Protein AF-A0A496TVG9-F1 (afdb_monomer_lite)

pLDDT: mean 87.8, std 13.19, range [44.56, 98.5]

Sequence (73 aa):
EITRPSMGSEDFSYYLQKVKGSFFRLGTGKSEKGAAEYWHSSRYDVDESALSVGAGFMAYLAYCYLNLADSSN

Secondary structure (DSSP, 8-state):
--SS------TTHHHHTTS-----PPP----SSSPPPPTT-TT----THHHHHHHHHHHHHHHHHHHHHHTT-

Structure (mmCIF, N/CA/C/O backbone):
data_AF-A0A496TVG9-F1
#
_entry.id   AF-A0A496TVG9-F1
#
loop_
_atom_site.group_PDB
_atom_site.id
_atom_site.type_symbol
_atom_site.label_atom_id
_atom_site.label_alt_id
_atom_site.label_comp_id
_atom_site.label_asym_id
_atom_site.label_entity_id
_atom_site.label_seq_id
_atom_site.pdbx_PDB_ins_code
_atom_site.Cartn_x
_atom_site.Cartn_y
_atom_site.Cartn_z
_atom_site.occupancy
_atom_site.B_iso_or_equiv
_atom_site.auth_seq_id
_atom_site.auth_comp_id
_atom_site.auth_asym_id
_atom_site.auth_atom_id
_atom_site.pdbx_PDB_model_num
ATOM 1 N N . GLU A 1 1 ? 8.922 5.884 7.779 1.00 67.19 1 GLU A N 1
ATOM 2 C CA . GLU A 1 1 ? 8.312 7.063 7.127 1.00 67.19 1 GLU A CA 1
ATOM 3 C C . GLU A 1 1 ? 8.923 7.244 5.739 1.00 67.19 1 GLU A C 1
ATOM 5 O O . GLU A 1 1 ? 10.085 6.887 5.564 1.00 67.19 1 GLU A O 1
ATOM 10 N N . ILE A 1 2 ? 8.158 7.708 4.745 1.00 83.00 2 ILE A N 1
ATOM 11 C CA . ILE A 1 2 ? 8.697 7.993 3.403 1.00 83.00 2 ILE A CA 1
ATOM 12 C C . ILE A 1 2 ? 9.601 9.229 3.464 1.00 83.00 2 ILE A C 1
ATOM 14 O O . ILE A 1 2 ? 9.150 10.300 3.849 1.00 83.00 2 ILE A O 1
ATOM 18 N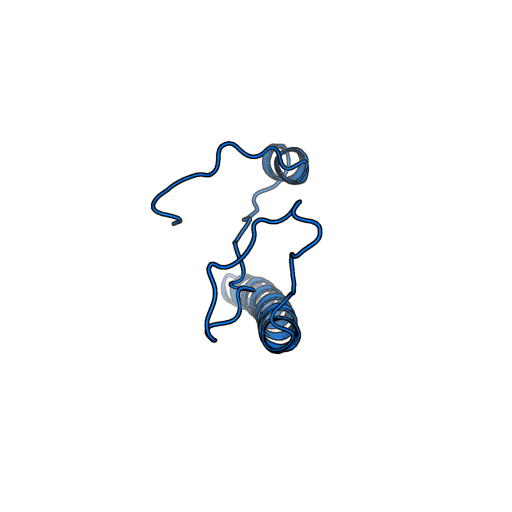 N . THR A 1 3 ? 10.861 9.099 3.043 1.00 87.00 3 THR A N 1
ATOM 19 C CA . THR A 1 3 ? 11.861 10.185 3.117 1.00 87.00 3 THR A CA 1
ATOM 20 C C . THR A 1 3 ? 11.526 11.383 2.231 1.00 87.00 3 THR A C 1
ATOM 22 O O . THR A 1 3 ? 11.939 12.502 2.523 1.00 87.00 3 THR A O 1
ATOM 25 N N . ARG A 1 4 ? 10.768 11.162 1.150 1.00 89.31 4 ARG A N 1
ATOM 26 C CA . ARG A 1 4 ? 10.287 12.211 0.247 1.00 89.31 4 ARG A CA 1
ATOM 27 C C . ARG A 1 4 ? 8.769 12.105 0.056 1.00 89.31 4 ARG A C 1
ATOM 29 O O . ARG A 1 4 ? 8.311 11.195 -0.654 1.00 89.31 4 ARG A O 1
ATOM 36 N N . PRO A 1 5 ? 7.984 13.019 0.655 1.00 90.38 5 PRO A N 1
ATOM 37 C CA . PRO A 1 5 ? 6.554 13.136 0.385 1.00 90.38 5 PRO A CA 1
ATOM 38 C C . PRO A 1 5 ? 6.279 13.341 -1.113 1.00 90.38 5 PRO A C 1
ATOM 40 O O . PRO A 1 5 ? 7.124 13.851 -1.848 1.00 90.38 5 PRO A O 1
ATOM 43 N N . SER A 1 6 ? 5.107 12.906 -1.582 1.00 90.06 6 SER A N 1
ATOM 44 C CA . SER A 1 6 ? 4.638 13.239 -2.936 1.00 90.06 6 SER A CA 1
ATOM 45 C C . SER A 1 6 ? 3.770 14.491 -2.883 1.00 90.06 6 SER A C 1
ATOM 47 O O . SER A 1 6 ? 3.077 14.706 -1.894 1.00 90.06 6 SER A O 1
ATOM 49 N N . MET A 1 7 ? 3.790 15.269 -3.965 1.00 92.81 7 MET A N 1
ATOM 50 C CA . MET A 1 7 ? 2.865 16.383 -4.207 1.00 92.81 7 MET A CA 1
ATOM 51 C C . MET A 1 7 ? 1.579 15.937 -4.928 1.00 92.81 7 MET A C 1
ATOM 53 O O . MET A 1 7 ? 0.752 16.775 -5.274 1.00 92.81 7 MET A O 1
ATOM 57 N N . GLY A 1 8 ? 1.424 14.637 -5.204 1.00 90.06 8 GLY A N 1
ATOM 58 C CA . GLY A 1 8 ? 0.204 14.078 -5.785 1.00 90.06 8 GLY A CA 1
ATOM 59 C C . GLY A 1 8 ? -0.979 14.183 -4.822 1.00 90.06 8 GLY A C 1
ATOM 60 O O . GLY A 1 8 ? -0.813 14.038 -3.611 1.00 90.06 8 GLY A O 1
ATOM 61 N N . SER A 1 9 ? -2.165 14.434 -5.369 1.00 93.44 9 SER A N 1
ATOM 62 C CA . SER A 1 9 ? -3.421 14.444 -4.621 1.00 93.44 9 SER A CA 1
ATOM 63 C C . SER A 1 9 ? -3.983 13.032 -4.480 1.00 93.44 9 SER A C 1
ATOM 65 O O . SER A 1 9 ? -4.015 12.294 -5.460 1.00 93.44 9 SER A O 1
ATOM 67 N N . GLU A 1 10 ? -4.468 12.696 -3.286 1.00 95.69 10 GLU A N 1
ATOM 68 C CA . GLU A 1 10 ? -5.116 11.420 -2.974 1.00 95.69 10 GLU A CA 1
ATOM 69 C C . GLU A 1 10 ? -6.305 11.678 -2.038 1.00 95.69 10 GLU A C 1
ATOM 71 O O . GLU A 1 10 ? -6.167 12.363 -1.012 1.00 95.69 10 GLU A O 1
ATOM 76 N N . ASP A 1 11 ? -7.480 11.156 -2.385 1.00 97.69 11 ASP A N 1
ATOM 77 C CA . ASP A 1 11 ? -8.715 11.415 -1.638 1.00 97.69 11 ASP A CA 1
ATOM 78 C C . ASP A 1 11 ? -8.769 10.643 -0.312 1.00 97.69 11 ASP A C 1
ATOM 80 O O . ASP A 1 11 ? -9.471 11.052 0.617 1.00 97.69 11 ASP A O 1
ATOM 84 N N . PHE A 1 12 ? -7.914 9.626 -0.149 1.00 97.38 12 PHE A N 1
ATOM 85 C CA . PHE A 1 12 ? -7.748 8.898 1.108 1.00 97.38 12 PHE A CA 1
ATOM 86 C C . PHE A 1 12 ? -7.429 9.825 2.296 1.00 97.38 12 PHE A C 1
ATOM 88 O O . PHE A 1 12 ? -7.745 9.522 3.451 1.00 97.38 12 PHE A O 1
ATOM 95 N N . SER A 1 13 ? -6.852 10.999 2.018 1.00 96.88 13 SER A N 1
ATOM 96 C CA . SER A 1 13 ? -6.622 12.059 3.003 1.00 96.88 13 SER A CA 1
ATOM 97 C C . SER A 1 13 ? -7.891 12.487 3.756 1.00 96.88 13 SER A C 1
ATOM 99 O O . SER A 1 13 ? -7.798 12.824 4.937 1.00 96.88 13 SER A O 1
ATOM 101 N N . TYR A 1 14 ? -9.079 12.411 3.145 1.00 98.25 14 TYR A N 1
ATOM 102 C CA . TYR A 1 14 ? -10.344 12.711 3.822 1.00 98.25 14 TYR A CA 1
ATOM 103 C C . TYR A 1 14 ? -10.666 11.714 4.942 1.00 98.25 14 TYR A C 1
ATOM 105 O O . TYR A 1 14 ? -11.173 12.127 5.987 1.00 98.25 14 TYR A O 1
ATOM 113 N N . TYR A 1 15 ? -10.329 10.428 4.785 1.00 98.31 15 TYR A N 1
ATOM 114 C CA . TYR A 1 15 ? -10.483 9.447 5.866 1.00 98.31 15 TYR A CA 1
ATOM 115 C C . TYR A 1 15 ? -9.538 9.757 7.030 1.00 98.31 15 TYR A C 1
ATOM 117 O O . TYR A 1 15 ? -9.953 9.743 8.190 1.00 98.31 15 TYR A O 1
ATOM 125 N N . LEU A 1 16 ? -8.288 10.120 6.722 1.00 97.44 16 LEU A N 1
ATOM 126 C CA . LEU A 1 16 ? -7.264 10.437 7.726 1.00 97.44 16 LEU A CA 1
ATOM 127 C C . LEU A 1 16 ? -7.557 11.716 8.529 1.00 97.44 16 LEU A C 1
ATOM 129 O O . LEU A 1 16 ? -7.001 11.899 9.608 1.00 97.44 16 LEU A O 1
ATOM 133 N N . GLN A 1 17 ? -8.464 12.578 8.057 1.00 98.06 17 GLN A N 1
ATOM 134 C CA . GLN A 1 17 ? -8.981 13.706 8.844 1.00 98.06 17 GLN A CA 1
ATOM 135 C C . GLN A 1 17 ? -9.983 13.280 9.930 1.00 98.06 17 GLN A C 1
ATOM 137 O O . GLN A 1 17 ? -10.280 14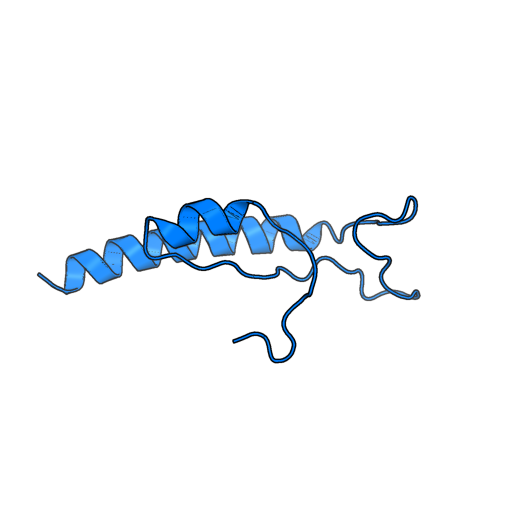.068 10.828 1.00 98.06 17 GLN A O 1
ATOM 142 N N . LYS A 1 18 ? -10.565 12.078 9.829 1.00 98.50 18 LYS A N 1
ATOM 143 C CA . LYS A 1 18 ? -11.652 11.610 10.706 1.00 98.50 18 LYS A CA 1
ATOM 144 C C . LYS A 1 18 ? -11.220 10.502 11.652 1.00 98.50 18 LYS A C 1
ATOM 146 O O . LYS A 1 18 ? -11.712 10.447 12.775 1.00 98.50 18 LYS A O 1
ATOM 151 N N . VAL A 1 19 ? -10.318 9.630 11.215 1.00 98.00 19 VAL A N 1
ATOM 152 C CA . VAL A 1 19 ? -9.849 8.484 11.999 1.00 98.00 19 VAL A CA 1
ATOM 153 C C . VAL A 1 19 ? -8.336 8.348 11.905 1.00 98.00 19 VAL 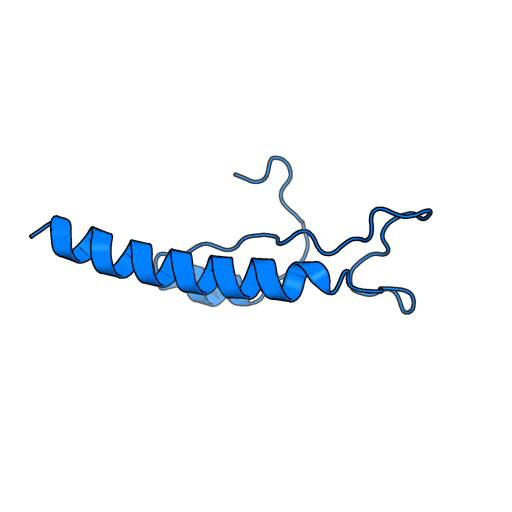A C 1
ATOM 155 O O . VAL A 1 19 ? -7.726 8.714 10.901 1.00 98.00 19 VAL A O 1
ATOM 158 N N . LYS A 1 20 ? -7.719 7.794 12.954 1.00 96.44 20 LYS A N 1
ATOM 159 C CA . LYS A 1 20 ? -6.304 7.414 12.900 1.00 96.44 20 LYS A CA 1
ATOM 160 C C . LYS A 1 20 ? -6.136 6.346 11.825 1.00 96.44 20 LYS A C 1
ATOM 162 O O . LYS A 1 20 ? -6.788 5.309 11.879 1.00 96.44 20 LYS A O 1
ATOM 167 N N . GLY A 1 21 ? -5.246 6.596 10.878 1.00 94.50 21 GLY A N 1
ATOM 168 C CA . GLY A 1 21 ? -4.960 5.666 9.800 1.00 94.50 21 GLY A CA 1
ATOM 169 C C . GLY A 1 21 ? -3.558 5.870 9.255 1.00 94.50 21 GLY A C 1
ATOM 170 O O . GLY A 1 21 ? -2.786 6.701 9.734 1.00 94.50 21 GLY A O 1
ATOM 171 N N . SER A 1 22 ? -3.206 5.074 8.258 1.00 94.25 22 SER A N 1
ATOM 172 C CA . SER A 1 22 ? -1.913 5.146 7.588 1.00 94.25 22 SER A CA 1
ATOM 173 C C . SER A 1 22 ? -2.091 4.825 6.114 1.00 94.25 22 SER A C 1
ATOM 175 O O . SER A 1 22 ? -2.912 3.988 5.753 1.00 94.25 22 SER A O 1
ATOM 177 N N . PHE A 1 23 ? -1.310 5.498 5.277 1.00 94.88 23 PHE A N 1
ATOM 178 C CA . PHE A 1 23 ? -1.245 5.264 3.842 1.00 94.88 23 PHE A CA 1
ATOM 179 C C . PHE A 1 23 ? 0.196 4.919 3.473 1.00 94.88 23 PHE A C 1
ATOM 181 O O . PHE A 1 23 ? 1.134 5.539 3.979 1.00 94.88 23 PHE A O 1
ATOM 188 N N . PHE A 1 24 ? 0.386 3.915 2.623 1.00 94.00 24 PHE A N 1
ATOM 189 C CA . PHE A 1 24 ? 1.706 3.392 2.285 1.00 94.00 24 PHE A CA 1
ATOM 190 C C . PHE A 1 24 ? 1.842 3.188 0.778 1.00 94.00 24 PHE A C 1
ATOM 192 O O . PHE A 1 24 ? 0.858 3.066 0.055 1.00 94.00 24 PHE A O 1
ATOM 199 N N . ARG A 1 25 ? 3.089 3.149 0.301 1.00 92.44 25 ARG A N 1
ATOM 200 C CA . ARG A 1 25 ? 3.400 2.791 -1.085 1.00 92.44 25 ARG A CA 1
ATOM 201 C C . ARG A 1 25 ? 3.832 1.338 -1.143 1.00 92.44 25 ARG A C 1
ATOM 203 O O . ARG A 1 25 ? 4.724 0.938 -0.399 1.00 92.44 25 ARG A O 1
ATOM 210 N N . LEU A 1 26 ? 3.233 0.591 -2.058 1.00 93.00 26 LEU A N 1
ATOM 211 C CA . LEU A 1 26 ? 3.684 -0.734 -2.449 1.00 93.00 26 LEU A CA 1
ATOM 212 C C . LEU A 1 26 ? 4.542 -0.598 -3.709 1.00 93.00 26 LEU A C 1
ATOM 214 O O . LEU A 1 26 ? 4.149 0.081 -4.656 1.00 93.00 26 LEU A O 1
ATOM 218 N N . GLY A 1 27 ? 5.729 -1.201 -3.710 1.00 91.19 27 GLY A N 1
ATOM 219 C CA . GLY A 1 27 ? 6.581 -1.224 -4.895 1.00 91.19 27 GLY A CA 1
ATOM 220 C C . GLY A 1 27 ? 5.950 -2.091 -5.980 1.00 91.19 27 GLY A C 1
ATOM 221 O O . GLY A 1 27 ? 5.766 -3.282 -5.767 1.00 91.19 27 GLY A O 1
ATOM 222 N N . THR A 1 28 ? 5.618 -1.487 -7.119 1.00 92.00 28 THR A N 1
ATOM 223 C CA . THR A 1 28 ? 4.983 -2.162 -8.267 1.00 92.00 28 THR A CA 1
ATOM 224 C C . THR A 1 28 ? 5.773 -2.012 -9.568 1.00 92.00 28 THR A C 1
ATOM 226 O O . THR A 1 28 ? 5.299 -2.406 -10.628 1.00 92.00 28 THR A O 1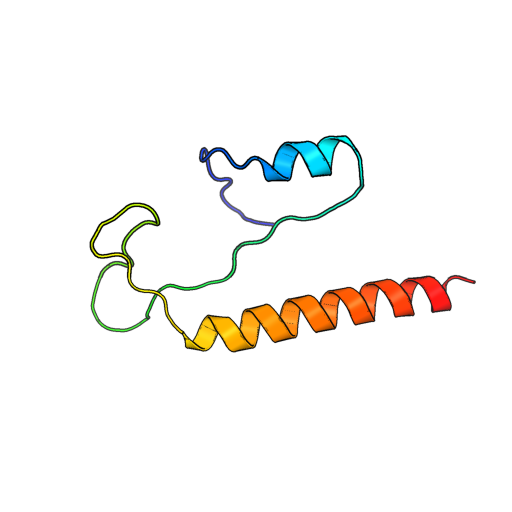
ATOM 229 N N . GLY A 1 29 ? 6.958 -1.399 -9.514 1.00 87.69 29 GLY A N 1
ATOM 230 C CA . GLY A 1 29 ? 7.820 -1.234 -10.682 1.00 87.69 29 GLY A CA 1
ATOM 231 C C . GLY A 1 29 ? 8.625 -2.500 -10.965 1.00 87.69 29 GLY A C 1
ATOM 232 O O . GLY A 1 29 ? 9.209 -3.067 -10.045 1.00 87.69 29 GLY A O 1
ATOM 233 N N . LYS A 1 30 ? 8.701 -2.903 -12.238 1.00 79.94 30 LYS A N 1
ATOM 234 C CA . LYS A 1 30 ? 9.528 -4.032 -12.686 1.00 79.94 30 LYS A CA 1
ATOM 235 C C . LYS A 1 30 ? 11.016 -3.674 -12.610 1.00 79.94 30 LYS A C 1
ATOM 237 O O . LYS A 1 30 ? 11.420 -2.580 -12.999 1.00 79.94 30 LYS A O 1
ATOM 242 N N . SER A 1 31 ? 11.841 -4.610 -12.135 1.00 65.75 31 SER A N 1
ATOM 243 C CA . SER A 1 31 ? 13.301 -4.427 -12.043 1.00 65.75 31 SER A CA 1
ATOM 244 C C . SER A 1 31 ? 14.025 -4.583 -13.391 1.00 65.75 31 SER A C 1
ATOM 246 O O . SER A 1 31 ? 15.204 -4.236 -13.495 1.00 65.75 31 SER A O 1
ATOM 248 N N . GLU A 1 32 ? 13.367 -5.130 -14.416 1.00 62.75 32 GLU A N 1
ATOM 249 C CA . GLU A 1 32 ? 14.009 -5.471 -15.687 1.00 62.75 32 GLU A CA 1
ATOM 250 C C . GLU A 1 32 ? 13.931 -4.332 -16.719 1.00 62.75 32 GLU A C 1
ATOM 252 O O . GLU A 1 32 ? 12.860 -3.928 -17.157 1.00 62.75 32 GLU A O 1
ATOM 257 N N . LYS A 1 33 ? 15.118 -3.836 -17.103 1.00 53.16 33 LYS A N 1
ATOM 258 C CA . LYS A 1 33 ? 15.452 -3.006 -18.281 1.00 53.16 33 LYS A CA 1
ATOM 259 C C . LYS A 1 33 ? 14.391 -1.989 -18.736 1.00 53.16 33 LYS A C 1
ATOM 261 O O . LYS A 1 33 ? 13.827 -2.088 -19.821 1.00 53.16 33 LYS A O 1
ATOM 266 N N . GLY A 1 34 ? 14.263 -0.917 -17.962 1.00 60.00 34 GLY A N 1
ATOM 267 C CA . GLY A 1 34 ? 13.584 0.320 -18.345 1.00 60.00 34 GLY A CA 1
ATOM 268 C C . GLY A 1 34 ? 13.410 1.225 -17.130 1.00 60.00 34 GLY A C 1
ATOM 269 O O . GLY A 1 34 ? 13.460 0.749 -15.998 1.00 60.00 34 GLY A O 1
ATOM 270 N N . ALA A 1 35 ? 13.237 2.531 -17.332 1.00 61.72 35 ALA A N 1
ATOM 271 C CA . ALA A 1 35 ? 12.758 3.377 -16.244 1.00 61.72 35 ALA A CA 1
ATOM 272 C C . ALA A 1 35 ? 11.323 2.944 -15.913 1.00 61.72 35 ALA A C 1
ATOM 274 O O . ALA A 1 35 ? 10.502 2.834 -16.821 1.00 61.72 35 ALA A O 1
ATOM 275 N N . ALA A 1 36 ? 11.023 2.686 -14.637 1.00 68.81 36 ALA A N 1
ATOM 276 C CA . ALA A 1 36 ? 9.647 2.457 -14.216 1.00 68.81 36 ALA A CA 1
ATOM 277 C C . ALA A 1 36 ? 8.799 3.676 -14.616 1.00 68.81 36 ALA A C 1
ATOM 279 O O . ALA A 1 36 ? 9.082 4.803 -14.203 1.00 68.81 36 ALA A O 1
ATOM 280 N N . GLU A 1 37 ? 7.793 3.445 -15.455 1.00 83.25 37 GLU A N 1
ATOM 281 C CA . GLU A 1 37 ? 6.873 4.479 -15.921 1.00 83.25 37 GLU A CA 1
ATOM 282 C C . GLU A 1 37 ? 5.976 4.958 -14.766 1.00 83.25 37 GLU A C 1
ATOM 284 O O . GLU A 1 37 ? 5.638 4.203 -13.851 1.00 83.25 37 GLU A O 1
ATOM 289 N N . TYR A 1 38 ? 5.590 6.235 -14.787 1.00 85.69 38 TYR A N 1
ATOM 290 C CA . TYR A 1 38 ? 4.722 6.813 -13.756 1.00 85.69 38 TYR A CA 1
ATOM 291 C C . TYR A 1 38 ? 3.244 6.446 -13.965 1.00 85.69 38 TYR A C 1
ATOM 293 O O . TYR A 1 38 ? 2.820 6.061 -15.051 1.00 85.69 38 TYR A O 1
ATOM 301 N N . TRP A 1 39 ? 2.438 6.644 -12.920 1.00 83.81 39 TRP A N 1
ATOM 302 C CA . TRP A 1 39 ? 1.111 6.041 -12.703 1.00 83.81 39 TRP A CA 1
ATOM 303 C C . TRP A 1 39 ? -0.015 6.607 -13.593 1.00 83.81 39 TRP A C 1
ATOM 305 O O . TRP A 1 39 ? -1.184 6.297 -13.408 1.00 83.81 39 TRP A O 1
ATOM 315 N N . HIS A 1 40 ? 0.331 7.427 -14.580 1.00 90.62 40 HIS A N 1
ATOM 316 C CA . HIS A 1 40 ? -0.585 7.985 -15.578 1.00 90.62 40 HIS A CA 1
ATOM 317 C C . HIS A 1 40 ? -0.049 7.833 -17.010 1.00 90.62 40 HIS A C 1
ATOM 319 O O . HIS A 1 40 ? -0.626 8.366 -17.955 1.00 90.62 40 HIS A O 1
ATOM 325 N N . SER A 1 41 ? 1.072 7.127 -17.181 1.00 92.00 41 SER A N 1
ATOM 326 C CA . SER A 1 41 ? 1.637 6.814 -18.491 1.00 92.00 41 SER A CA 1
ATOM 327 C C . SER A 1 41 ? 0.815 5.715 -19.164 1.00 92.00 41 SER A C 1
ATOM 329 O O . SER A 1 41 ? 0.458 4.727 -18.526 1.00 92.00 41 SER A O 1
ATOM 331 N N . SER A 1 42 ? 0.583 5.825 -20.475 1.00 92.69 42 SER A N 1
ATOM 332 C CA . SER A 1 42 ? -0.018 4.743 -21.277 1.00 92.69 42 SER A CA 1
ATOM 333 C C . SER A 1 42 ? 0.872 3.501 -21.382 1.00 92.69 42 SER A C 1
ATOM 335 O O . SER A 1 42 ? 0.434 2.467 -21.876 1.00 92.69 42 SER A O 1
ATOM 337 N N . ARG A 1 43 ? 2.127 3.611 -20.933 1.00 88.81 43 ARG A N 1
ATOM 338 C CA . ARG A 1 43 ? 3.119 2.534 -20.882 1.00 88.81 43 ARG A CA 1
ATOM 339 C C . ARG A 1 43 ? 3.299 1.957 -19.480 1.00 88.81 43 ARG A C 1
ATOM 341 O O . ARG A 1 43 ? 4.173 1.116 -19.298 1.00 88.81 43 ARG A O 1
ATOM 348 N N . TYR A 1 44 ? 2.535 2.435 -18.495 1.00 88.25 44 TYR A N 1
ATOM 349 C CA . TYR A 1 44 ? 2.599 1.884 -17.149 1.00 88.25 44 TYR A CA 1
ATOM 350 C C . TYR A 1 44 ? 2.222 0.401 -17.171 1.00 88.25 44 TYR A C 1
ATOM 352 O O . TYR A 1 44 ? 1.186 0.021 -17.714 1.00 88.25 44 TYR A O 1
ATOM 360 N N . ASP A 1 45 ? 3.083 -0.416 -16.577 1.00 88.81 45 ASP A N 1
ATOM 361 C CA . ASP A 1 45 ? 2.958 -1.865 -16.534 1.00 88.81 45 ASP A CA 1
ATOM 362 C C . ASP A 1 45 ? 3.338 -2.338 -15.128 1.00 88.81 45 ASP A C 1
ATOM 364 O O . ASP A 1 45 ? 4.442 -2.078 -14.638 1.00 88.81 45 ASP A O 1
ATOM 368 N N . VAL A 1 46 ? 2.381 -2.971 -14.458 1.00 89.94 46 VAL A N 1
ATOM 369 C CA . VAL A 1 46 ? 2.480 -3.365 -13.053 1.00 89.94 46 VAL A CA 1
ATOM 370 C C . VAL A 1 46 ? 3.296 -4.652 -12.917 1.00 89.94 46 VAL A C 1
ATOM 372 O O . VAL A 1 46 ? 3.133 -5.603 -13.680 1.00 89.94 46 VAL A O 1
ATOM 375 N N . ASP A 1 47 ? 4.184 -4.712 -11.928 1.00 91.38 47 ASP A N 1
ATOM 376 C CA . ASP A 1 47 ? 4.763 -5.976 -11.478 1.00 91.38 47 ASP A CA 1
ATOM 377 C C . ASP A 1 47 ? 3.707 -6.771 -10.692 1.00 91.38 47 ASP A C 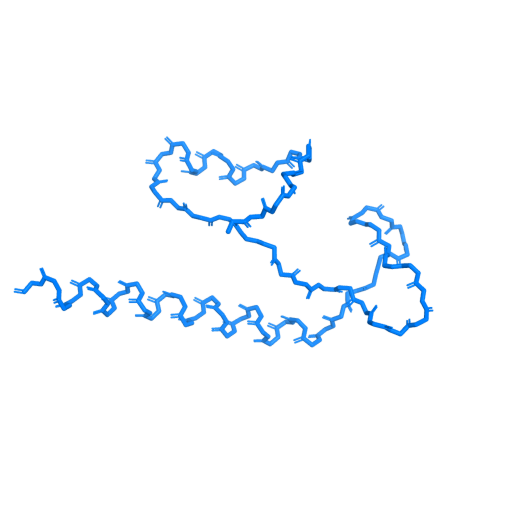1
ATOM 379 O O . ASP A 1 47 ? 3.408 -6.466 -9.535 1.00 91.38 47 ASP A O 1
ATOM 383 N N . GLU A 1 48 ? 3.122 -7.790 -11.324 1.00 93.94 48 GLU A N 1
ATOM 384 C CA . GLU A 1 48 ? 2.058 -8.611 -10.733 1.00 93.94 48 GLU A CA 1
ATOM 385 C C . GLU A 1 48 ? 2.508 -9.392 -9.491 1.00 93.94 48 GLU A C 1
ATOM 387 O O . GLU A 1 48 ? 1.667 -9.770 -8.670 1.00 93.94 48 GLU A O 1
ATOM 392 N N . SER A 1 49 ? 3.818 -9.575 -9.272 1.00 93.81 49 SER A N 1
ATOM 393 C CA . SER A 1 49 ? 4.315 -10.165 -8.023 1.00 93.81 49 SER A CA 1
ATOM 394 C C . SER A 1 49 ? 3.897 -9.339 -6.797 1.00 93.81 49 SER A C 1
ATOM 396 O O . SER A 1 49 ? 3.617 -9.902 -5.731 1.00 93.81 49 SER A O 1
ATOM 398 N N . ALA A 1 50 ? 3.729 -8.020 -6.969 1.00 94.38 50 ALA A N 1
ATOM 399 C CA . ALA A 1 50 ? 3.269 -7.109 -5.931 1.00 94.38 50 ALA A CA 1
ATOM 400 C C . ALA A 1 50 ? 1.835 -7.404 -5.462 1.00 94.38 50 ALA A C 1
ATOM 402 O O . ALA A 1 50 ? 1.507 -7.087 -4.322 1.00 94.38 50 ALA A O 1
ATOM 403 N N . LEU A 1 51 ? 0.984 -8.046 -6.273 1.00 96.56 51 LEU A N 1
ATOM 404 C CA . LEU A 1 51 ? -0.393 -8.374 -5.877 1.00 96.56 51 LEU A CA 1
ATOM 405 C C . LEU A 1 51 ? -0.416 -9.298 -4.656 1.00 96.56 51 LEU A C 1
ATOM 407 O O . LEU A 1 51 ? -1.127 -9.040 -3.683 1.00 96.56 51 LEU A O 1
ATOM 411 N N . SER A 1 52 ? 0.414 -10.343 -4.684 1.00 97.88 52 SER A N 1
ATOM 412 C CA . SER A 1 52 ? 0.534 -11.300 -3.580 1.00 97.88 52 SER A CA 1
ATOM 413 C C . SER A 1 52 ? 1.100 -10.645 -2.314 1.00 97.88 52 SER A C 1
ATOM 415 O O . SER A 1 52 ? 0.585 -10.862 -1.215 1.00 97.88 52 SER A O 1
ATOM 417 N N . VAL A 1 53 ? 2.098 -9.768 -2.475 1.00 97.50 53 VAL A N 1
ATOM 418 C CA . VAL A 1 53 ? 2.712 -9.007 -1.380 1.00 97.50 53 VAL A CA 1
ATOM 419 C C . VAL A 1 53 ? 1.701 -8.047 -0.758 1.00 97.50 53 VAL A C 1
ATOM 421 O O . VAL A 1 53 ? 1.559 -8.015 0.461 1.00 97.50 53 VAL A O 1
ATOM 424 N N . GLY A 1 54 ? 0.970 -7.291 -1.579 1.00 97.81 54 GLY A N 1
ATOM 425 C CA . GLY A 1 54 ? -0.026 -6.324 -1.128 1.00 97.81 54 GLY A CA 1
ATOM 426 C C . GLY A 1 54 ? -1.180 -6.981 -0.376 1.00 97.81 54 GLY A C 1
ATOM 427 O O . GLY A 1 54 ? -1.525 -6.538 0.719 1.00 97.81 54 GLY A O 1
ATOM 428 N N . ALA A 1 55 ? -1.733 -8.070 -0.918 1.00 98.38 55 ALA A N 1
ATOM 429 C CA . ALA A 1 55 ? -2.805 -8.819 -0.266 1.00 98.38 55 ALA A CA 1
ATOM 430 C C . ALA A 1 55 ? -2.348 -9.418 1.074 1.00 98.38 55 ALA A C 1
ATOM 432 O O . ALA A 1 55 ? -3.019 -9.240 2.093 1.00 98.38 55 ALA A O 1
ATOM 433 N N . GLY A 1 56 ? -1.180 -10.071 1.091 1.00 98.38 56 GLY A N 1
ATOM 434 C CA . GLY A 1 56 ? -0.605 -10.639 2.309 1.00 98.38 56 GLY A CA 1
ATOM 435 C C . GLY A 1 56 ? -0.305 -9.575 3.364 1.00 98.38 56 GLY A C 1
ATOM 436 O O . GLY A 1 56 ? -0.640 -9.755 4.533 1.00 98.38 56 GLY A O 1
ATOM 437 N N . PHE A 1 57 ? 0.255 -8.436 2.955 1.00 98.00 57 PHE A N 1
ATOM 438 C CA . PHE A 1 57 ? 0.550 -7.323 3.852 1.00 98.00 57 PHE A CA 1
ATOM 439 C C . PHE A 1 57 ? -0.720 -6.738 4.477 1.00 98.00 57 PHE A C 1
ATOM 441 O O . PHE A 1 57 ? -0.771 -6.572 5.693 1.00 98.00 57 PHE A O 1
ATOM 448 N N . MET A 1 58 ? -1.768 -6.493 3.686 1.00 98.06 58 MET A N 1
ATOM 449 C CA . MET A 1 58 ? -3.048 -5.988 4.199 1.00 98.06 58 MET A CA 1
ATOM 450 C C . MET A 1 58 ? -3.702 -6.959 5.189 1.00 98.06 58 MET A C 1
ATOM 452 O O . MET A 1 58 ? -4.146 -6.537 6.258 1.00 98.06 58 MET A O 1
ATOM 456 N N . ALA A 1 59 ? -3.722 -8.259 4.872 1.00 98.12 59 ALA A N 1
ATOM 457 C CA . ALA A 1 59 ? -4.252 -9.284 5.770 1.00 98.12 59 ALA A CA 1
ATOM 458 C C . ALA A 1 59 ? -3.451 -9.358 7.080 1.00 98.12 59 ALA A C 1
ATOM 460 O O . ALA A 1 59 ? -4.028 -9.384 8.168 1.00 98.12 59 ALA A O 1
ATOM 461 N N . TYR A 1 60 ? -2.121 -9.333 6.981 1.00 97.31 60 TYR A N 1
ATOM 462 C CA . TYR A 1 60 ? -1.234 -9.356 8.138 1.00 97.31 60 TYR A CA 1
ATOM 463 C C . TYR A 1 60 ? -1.393 -8.112 9.020 1.00 97.31 60 TYR A C 1
ATOM 465 O O . TYR A 1 60 ? -1.451 -8.240 10.241 1.00 97.31 60 TYR A O 1
ATOM 473 N N . LEU A 1 61 ? -1.525 -6.918 8.429 1.00 96.50 61 LEU A N 1
ATOM 474 C CA . LEU A 1 61 ? -1.783 -5.683 9.172 1.00 96.50 61 LEU A CA 1
ATOM 475 C C . LEU A 1 61 ? -3.101 -5.746 9.944 1.00 96.50 61 LEU A C 1
ATOM 477 O O . LEU A 1 61 ? -3.125 -5.395 11.123 1.00 96.50 61 LEU A O 1
ATOM 481 N N . ALA A 1 62 ? -4.178 -6.215 9.308 1.00 96.44 62 ALA A N 1
ATOM 482 C CA . ALA A 1 62 ? -5.468 -6.378 9.970 1.00 96.44 62 ALA A CA 1
ATOM 483 C C . ALA A 1 62 ? -5.378 -7.381 11.132 1.00 96.44 62 ALA A C 1
ATOM 485 O O . ALA A 1 62 ? -5.833 -7.084 12.236 1.00 96.44 62 ALA A O 1
ATOM 486 N N . TYR A 1 63 ? -4.726 -8.528 10.908 1.00 96.56 63 TYR A N 1
ATOM 487 C CA . TYR A 1 63 ? -4.474 -9.523 11.950 1.00 96.56 63 TYR A CA 1
ATOM 488 C C . TYR A 1 63 ? -3.692 -8.922 13.122 1.00 96.56 63 TYR A C 1
ATOM 490 O O . TYR A 1 63 ? -4.113 -9.046 14.269 1.00 96.56 63 TYR A O 1
ATOM 498 N N . CYS A 1 64 ? -2.580 -8.237 12.852 1.00 95.56 64 CYS A N 1
ATOM 499 C CA . CYS A 1 64 ? -1.765 -7.627 13.898 1.00 95.56 64 CYS A CA 1
ATOM 500 C C . CYS A 1 64 ? -2.552 -6.576 14.676 1.00 95.56 64 CYS A C 1
ATOM 502 O O . CYS A 1 64 ? -2.508 -6.579 15.898 1.00 95.56 64 CYS A O 1
ATOM 504 N N . TYR A 1 65 ? -3.288 -5.699 13.991 1.00 94.25 65 TYR A N 1
ATOM 505 C CA . TYR A 1 65 ? -4.060 -4.643 14.640 1.00 94.25 65 TYR A CA 1
ATOM 506 C C . TYR A 1 65 ? -5.105 -5.203 15.612 1.00 94.25 65 TYR A C 1
ATOM 508 O O . TYR A 1 65 ? -5.200 -4.733 16.743 1.00 94.25 65 TYR A O 1
ATOM 516 N N . LEU A 1 66 ? -5.845 -6.236 15.197 1.00 95.38 66 LEU A N 1
ATOM 517 C CA . LEU A 1 66 ? -6.873 -6.859 16.032 1.00 95.38 66 LEU A CA 1
ATOM 518 C C . LEU A 1 66 ? -6.270 -7.643 17.210 1.00 95.38 66 LEU A C 1
ATOM 520 O O . LEU A 1 66 ? -6.757 -7.521 18.327 1.00 95.38 66 LEU A O 1
ATOM 524 N N . ASN A 1 67 ? -5.172 -8.377 17.002 1.00 93.19 67 ASN A N 1
ATOM 525 C CA . ASN A 1 67 ? -4.550 -9.167 18.075 1.00 93.19 67 ASN A CA 1
ATOM 526 C C . ASN A 1 67 ? -3.704 -8.328 19.050 1.00 93.19 67 ASN A C 1
ATOM 528 O O . ASN A 1 67 ? -3.580 -8.681 20.222 1.00 93.19 67 ASN A O 1
ATOM 532 N N . LEU A 1 68 ? -3.121 -7.214 18.594 1.00 79.62 68 LEU A N 1
ATOM 533 C CA . LEU A 1 68 ? -2.463 -6.243 19.477 1.00 79.62 68 LEU A CA 1
ATOM 534 C C . LEU A 1 68 ? -3.482 -5.524 20.367 1.00 79.62 68 LEU A C 1
ATOM 536 O O . LEU A 1 68 ? -3.168 -5.215 21.512 1.00 79.62 68 LEU A O 1
ATOM 540 N N . ALA A 1 69 ? -4.694 -5.275 19.863 1.00 61.91 69 ALA A N 1
ATOM 541 C CA . ALA A 1 69 ? -5.771 -4.709 20.669 1.00 61.91 69 ALA A CA 1
ATOM 542 C C . ALA A 1 69 ? -6.204 -5.676 21.789 1.00 61.91 69 ALA A C 1
ATOM 544 O O . ALA A 1 69 ? -6.347 -5.246 22.933 1.00 61.91 69 ALA A O 1
ATOM 545 N N . ASP A 1 70 ? -6.308 -6.976 21.494 1.00 60.66 70 ASP A N 1
ATOM 546 C CA . ASP A 1 70 ? -6.688 -8.004 22.478 1.00 60.66 70 ASP A CA 1
ATOM 547 C C . ASP A 1 70 ? -5.660 -8.213 23.601 1.00 60.66 70 ASP A C 1
ATOM 549 O O . ASP A 1 70 ? -6.027 -8.599 24.705 1.00 60.66 70 ASP A O 1
ATOM 553 N N . SER A 1 71 ? -4.376 -7.936 23.361 1.00 59.47 71 SER A N 1
ATOM 554 C CA . SER A 1 71 ? -3.310 -8.098 24.368 1.00 59.47 71 SER A CA 1
ATOM 555 C C . SER A 1 71 ? -3.089 -6.858 25.248 1.00 59.47 71 SER A C 1
ATOM 557 O O . SER A 1 71 ? -2.179 -6.836 26.076 1.00 59.47 71 SER A O 1
ATOM 559 N N . SER A 1 72 ? -3.926 -5.829 25.081 1.00 57.91 72 SER A N 1
ATOM 560 C CA . SER A 1 72 ? -3.925 -4.594 25.880 1.00 57.91 72 SER A CA 1
ATOM 561 C C . SER A 1 72 ? -5.128 -4.462 26.827 1.00 57.91 72 SER A C 1
ATOM 563 O O . SER A 1 72 ? -5.377 -3.377 27.355 1.00 57.91 72 SER A O 1
ATOM 565 N N . ASN A 1 73 ? -5.835 -5.571 27.059 1.00 44.56 73 ASN A N 1
ATOM 566 C CA . ASN A 1 73 ? -6.908 -5.741 28.041 1.00 44.56 73 ASN A CA 1
ATOM 567 C C . ASN A 1 73 ? -6.544 -6.873 29.018 1.00 44.56 73 ASN A C 1
ATOM 569 O O . ASN A 1 73 ? -7.062 -6.858 30.155 1.00 44.56 73 ASN A O 1
#

Foldseek 3Di:
DPPDDDPDDDPCVVVVVPDPDDDDDQDFADPPDDDQDDPPDPPHDGNCVSVVVVVVVVVVVVVCVVVVVVVVD

Radius of gyration: 16.03 Å; chai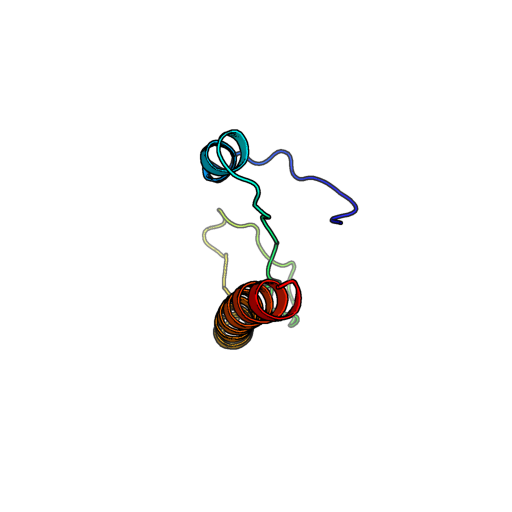ns: 1; bounding box: 27×28×49 Å